Protein AF-A0A2V7X1W4-F1 (afdb_monomer)

Foldseek 3Di:
DDDQAEEALEDVSLVVRLVVCLVPVHAYEYAYPDPVSLVVLPLRYAYDHVPDDPVQSVQLQVQLCVVQPSDNVSSSCSQLVQDQRSNWGAHVSNYTDD

Secondary structure (DSSP, 8-state):
-----EEE-SHHHHHHHHHHHHHHT--EEEE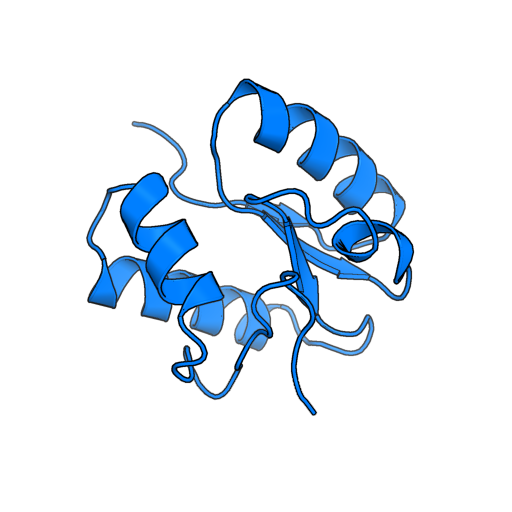-S-THHHHT--TTEEEE-TT--HHHHHHHHHHHHHHH-S-HHHHHHHHTTSS-BTTBEE-TTSBEE-

Solvent-accessible surface area (backbone atoms only — not comparable to full-atom values): 5225 Å² total; per-residue (Å²): 140,77,84,61,60,47,76,24,81,36,62,72,49,30,59,54,47,49,63,48,18,79,74,67,64,30,28,32,43,24,24,27,79,62,67,69,69,32,70,78,50,49,85,42,36,28,41,38,57,57,88,56,54,66,67,60,56,49,43,24,52,49,42,22,35,69,75,42,41,104,35,34,69,45,22,36,48,46,48,41,63,53,50,66,25,73,84,44,28,23,36,83,37,19,41,55,60,131

Nearest PDB structures (foldseek):
  3l4b-assembly1_H  TM=5.401E-01  e=8.045E-01  Thermotoga maritima MSB8
  6acf-assembly1_A  TM=5.128E-01  e=2.882E+00  Geobacillus stearothermophilus 10
  6i8v-assembly1_A-2  TM=4.539E-01  e=2.095E+00  Bacillus subtilis subsp. subtilis str. 168
  7zp9-assembly1_J  TM=4.461E-01  e=3.275E+00  Vibrio alginolyticus

Structure (mmCIF, N/CA/C/O backbone):
data_AF-A0A2V7X1W4-F1
#
_entry.id   AF-A0A2V7X1W4-F1
#
loop_
_atom_site.group_PDB
_atom_site.id
_atom_site.type_symbol
_atom_site.label_atom_id
_atom_site.label_alt_id
_atom_site.label_comp_id
_atom_site.label_asym_id
_atom_site.label_entity_id
_atom_site.label_seq_id
_atom_site.pdbx_PDB_ins_code
_atom_site.Cartn_x
_atom_site.Cartn_y
_atom_site.Cartn_z
_atom_site.occupancy
_atom_site.B_iso_or_equiv
_atom_site.auth_seq_id
_atom_site.auth_comp_id
_atom_site.auth_asym_id
_atom_site.auth_atom_id
_atom_site.pdbx_PDB_model_num
ATOM 1 N N . GLU A 1 1 ? -19.679 -1.373 4.544 1.00 67.25 1 GLU A N 1
ATOM 2 C CA . GLU A 1 1 ? -18.256 -1.778 4.575 1.00 67.25 1 GLU A CA 1
ATOM 3 C C . GLU A 1 1 ? -17.439 -0.837 3.701 1.00 67.25 1 GLU A C 1
ATOM 5 O O . GLU A 1 1 ? -17.960 -0.353 2.701 1.00 67.25 1 GLU A O 1
ATOM 10 N N . HIS A 1 2 ? -16.195 -0.538 4.080 1.00 87.38 2 HIS A N 1
ATOM 11 C CA . HIS A 1 2 ? -15.309 0.358 3.333 1.00 87.38 2 HIS A CA 1
ATOM 12 C C . HIS A 1 2 ? -13.930 -0.285 3.179 1.00 87.38 2 HIS A C 1
ATOM 14 O O . HIS A 1 2 ? -13.373 -0.771 4.159 1.00 87.38 2 HIS A O 1
ATOM 20 N N . ALA A 1 3 ? -13.362 -0.254 1.971 1.00 93.25 3 ALA A N 1
ATOM 21 C CA . ALA A 1 3 ? -12.018 -0.777 1.725 1.00 93.25 3 ALA A CA 1
ATOM 22 C C . ALA A 1 3 ? -10.975 -0.061 2.606 1.00 93.25 3 ALA A C 1
AT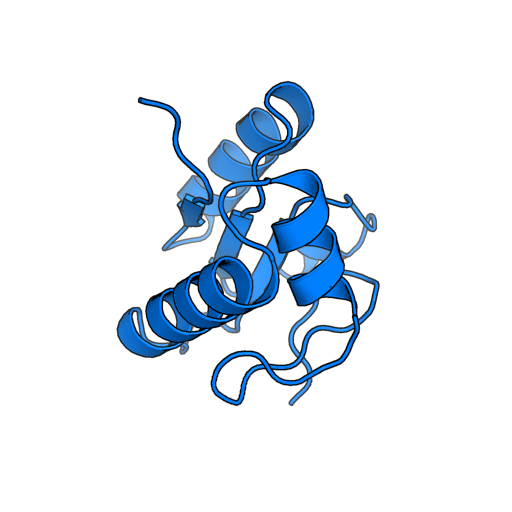OM 24 O O . ALA A 1 3 ? -11.050 1.157 2.773 1.00 93.25 3 ALA A O 1
ATOM 25 N N . LEU A 1 4 ? -10.019 -0.796 3.175 1.00 96.50 4 LEU A N 1
ATOM 26 C CA . LEU A 1 4 ? -8.989 -0.240 4.067 1.00 96.50 4 LEU A CA 1
ATOM 27 C C . LEU A 1 4 ? -7.678 0.085 3.344 1.00 96.50 4 LEU A C 1
ATOM 29 O O . LEU A 1 4 ? -6.982 1.015 3.738 1.00 96.50 4 LEU A O 1
ATOM 33 N N . ALA A 1 5 ? -7.375 -0.655 2.283 1.00 97.06 5 ALA A N 1
ATOM 34 C CA . ALA A 1 5 ? -6.206 -0.492 1.432 1.00 97.06 5 ALA A CA 1
ATOM 35 C C . ALA A 1 5 ? -6.515 -1.042 0.031 1.00 97.06 5 ALA A C 1
ATOM 37 O O . ALA A 1 5 ? -7.516 -1.741 -0.157 1.00 97.06 5 ALA A O 1
ATOM 38 N N . LEU A 1 6 ? -5.656 -0.740 -0.937 1.00 97.31 6 LEU A N 1
ATOM 39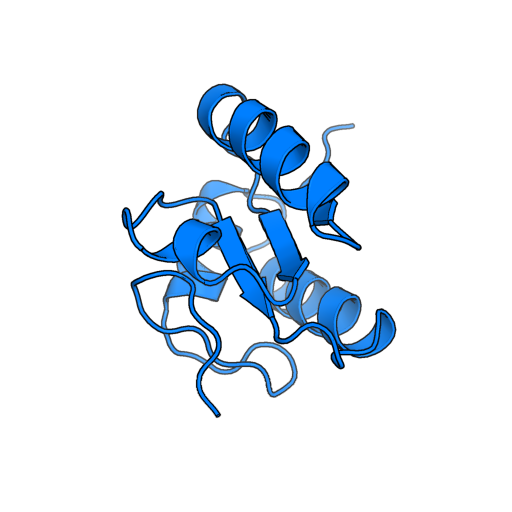 C CA . LEU A 1 6 ? -5.723 -1.280 -2.292 1.00 97.31 6 LEU A CA 1
ATOM 40 C C . LEU A 1 6 ? -4.347 -1.802 -2.712 1.00 97.31 6 LEU A C 1
ATOM 42 O O . LEU A 1 6 ? -3.328 -1.187 -2.406 1.00 97.31 6 LEU A O 1
ATOM 46 N N . ILE A 1 7 ? -4.324 -2.934 -3.416 1.00 98.00 7 ILE A N 1
ATOM 47 C CA . ILE A 1 7 ? -3.104 -3.487 -4.009 1.00 98.00 7 ILE A CA 1
ATOM 48 C C . ILE A 1 7 ? -3.231 -3.382 -5.528 1.00 98.00 7 ILE A C 1
ATOM 50 O O . ILE A 1 7 ? -4.164 -3.941 -6.105 1.00 98.00 7 ILE A O 1
ATOM 54 N N . ALA A 1 8 ? -2.319 -2.648 -6.162 1.00 97.75 8 ALA A N 1
ATOM 55 C CA . ALA A 1 8 ? -2.223 -2.558 -7.617 1.00 97.75 8 ALA A CA 1
ATOM 56 C C . ALA A 1 8 ? -1.136 -3.521 -8.111 1.00 97.75 8 ALA A C 1
ATOM 58 O O . ALA A 1 8 ? -0.046 -3.563 -7.543 1.00 97.75 8 ALA A O 1
ATOM 59 N N . LEU A 1 9 ? -1.447 -4.322 -9.131 1.00 96.56 9 LEU A N 1
ATOM 60 C CA . LEU A 1 9 ? -0.639 -5.491 -9.519 1.00 96.56 9 LEU A CA 1
ATOM 61 C C . LEU A 1 9 ? 0.233 -5.257 -10.751 1.00 96.56 9 LEU A C 1
ATOM 63 O O . LEU A 1 9 ? 1.045 -6.108 -11.098 1.00 96.56 9 LEU A O 1
ATOM 67 N N . ASP A 1 10 ? 0.040 -4.131 -11.429 1.00 92.44 10 ASP A N 1
ATOM 68 C CA . ASP A 1 10 ? 0.809 -3.758 -12.604 1.00 92.44 10 ASP A CA 1
ATOM 69 C C . ASP A 1 10 ? 0.895 -2.235 -12.752 1.00 92.44 10 ASP A C 1
ATOM 71 O O . ASP A 1 10 ? 0.289 -1.456 -12.005 1.00 92.44 10 ASP A O 1
ATOM 75 N N . ARG A 1 11 ? 1.659 -1.788 -13.749 1.00 91.81 11 ARG A N 1
ATOM 76 C CA . ARG A 1 11 ? 1.855 -0.364 -14.013 1.00 91.81 11 ARG A CA 1
ATOM 77 C C . ARG A 1 11 ? 0.543 0.370 -14.353 1.00 91.81 11 ARG A C 1
ATOM 79 O O . ARG A 1 11 ? 0.293 1.390 -13.710 1.00 91.81 11 ARG A O 1
ATOM 86 N N . PRO A 1 12 ? -0.304 -0.081 -15.304 1.00 94.56 12 PRO A N 1
ATOM 87 C CA . PRO A 1 12 ? -1.559 0.613 -15.606 1.00 94.56 12 PRO A CA 1
ATOM 88 C C . PRO A 1 12 ? -2.505 0.730 -14.403 1.00 94.56 12 PRO A C 1
ATOM 90 O O . PRO A 1 12 ? -3.033 1.812 -14.140 1.00 94.56 12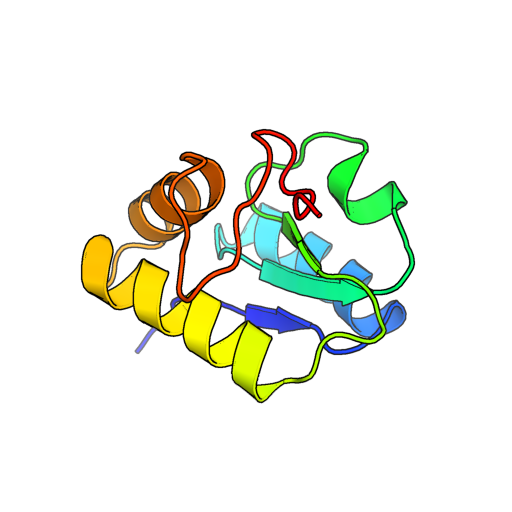 PRO A O 1
ATOM 93 N N . SER A 1 13 ? -2.689 -0.353 -13.641 1.00 95.81 13 SER A N 1
ATOM 94 C CA . SER A 1 13 ? -3.535 -0.352 -12.444 1.00 95.81 13 SER A CA 1
ATOM 95 C C . SER A 1 13 ? -2.979 0.550 -11.346 1.00 95.81 13 SER A C 1
ATOM 97 O O . SER A 1 13 ? -3.766 1.188 -10.654 1.00 95.81 13 SER A O 1
ATOM 99 N N . SER A 1 14 ? -1.654 0.674 -11.223 1.00 96.00 14 SER A N 1
ATOM 100 C CA . SER A 1 14 ? -1.011 1.550 -10.233 1.00 96.00 14 SER A CA 1
ATOM 101 C C . SER A 1 14 ? -1.335 3.026 -10.459 1.00 96.00 14 SER A C 1
ATOM 103 O O . SER A 1 14 ? -1.703 3.719 -9.515 1.00 96.00 14 SER A O 1
ATOM 105 N N . HIS A 1 15 ? -1.285 3.494 -11.710 1.00 94.75 15 HIS A N 1
ATOM 106 C CA . HIS A 1 15 ? -1.638 4.880 -12.053 1.00 94.75 15 HIS A CA 1
ATOM 107 C C . HIS A 1 15 ? -3.125 5.171 -11.811 1.00 94.75 15 HIS A C 1
ATOM 109 O O . HIS A 1 15 ? -3.485 6.225 -11.286 1.00 94.75 15 HIS A O 1
ATOM 115 N N . LEU A 1 16 ? -4.010 4.224 -12.141 1.00 95.56 16 LEU A N 1
ATOM 116 C CA . LEU A 1 16 ? -5.438 4.363 -11.840 1.00 95.56 16 LEU A CA 1
ATOM 117 C C . LEU A 1 16 ? -5.699 4.366 -10.324 1.00 95.56 16 LEU A C 1
ATOM 119 O O . LEU A 1 16 ? -6.462 5.191 -9.818 1.00 95.56 16 LEU A O 1
ATOM 123 N N . ALA A 1 17 ? -5.050 3.459 -9.597 1.00 95.75 17 ALA A N 1
ATOM 124 C CA . ALA A 1 17 ? -5.132 3.358 -8.149 1.00 95.75 17 ALA A CA 1
ATOM 125 C C . ALA A 1 17 ? -4.682 4.647 -7.458 1.00 95.75 17 ALA A C 1
ATOM 127 O O . ALA A 1 17 ? -5.369 5.116 -6.554 1.00 95.75 17 ALA A O 1
ATOM 128 N N . GLU A 1 18 ? -3.582 5.252 -7.909 1.00 93.75 18 GLU A N 1
ATOM 129 C CA . GLU A 1 18 ? -3.083 6.532 -7.407 1.00 93.75 18 GLU A CA 1
ATOM 130 C C . GLU A 1 18 ? -4.142 7.636 -7.537 1.00 93.75 18 GLU A C 1
ATOM 132 O O . GLU A 1 18 ? -4.463 8.312 -6.557 1.00 93.75 18 GLU A O 1
ATOM 137 N N . GLN A 1 19 ? -4.770 7.767 -8.711 1.00 93.56 19 GLN A N 1
ATOM 138 C CA . GLN A 1 19 ? -5.815 8.771 -8.956 1.00 93.56 19 GLN A CA 1
ATOM 139 C C . GLN A 1 19 ? -7.048 8.589 -8.057 1.00 93.56 19 GLN A C 1
ATOM 141 O O . GLN A 1 19 ? -7.676 9.571 -7.647 1.00 93.56 19 GLN A O 1
ATOM 146 N N . ILE A 1 20 ? -7.400 7.343 -7.734 1.00 91.75 20 ILE A N 1
ATOM 147 C CA . ILE A 1 20 ? -8.475 7.022 -6.787 1.00 91.75 20 ILE A CA 1
ATOM 148 C C . ILE A 1 20 ? -8.028 7.333 -5.354 1.00 91.75 20 ILE A C 1
ATOM 150 O O . ILE A 1 20 ? -8.783 7.932 -4.580 1.00 91.75 20 ILE A O 1
ATOM 154 N N . ALA A 1 21 ? -6.801 6.962 -4.992 1.00 92.56 21 ALA A N 1
ATOM 155 C CA . ALA A 1 21 ? -6.245 7.100 -3.652 1.00 92.56 21 ALA A CA 1
ATOM 156 C C . ALA A 1 21 ? -6.160 8.546 -3.190 1.00 92.56 21 ALA A C 1
ATOM 158 O O . ALA A 1 21 ? -6.591 8.860 -2.081 1.00 92.56 21 ALA A O 1
ATOM 159 N N . VAL A 1 22 ? -5.713 9.447 -4.065 1.00 90.38 22 VAL A N 1
ATOM 160 C CA . VAL A 1 22 ? -5.615 10.879 -3.745 1.00 90.38 22 VAL A CA 1
ATOM 161 C C . VAL A 1 22 ? -6.974 11.541 -3.502 1.00 90.38 22 VAL A C 1
ATOM 163 O O . VAL A 1 22 ? -7.035 12.588 -2.866 1.00 90.38 22 VAL A O 1
ATOM 166 N N . LYS A 1 23 ? -8.073 10.938 -3.975 1.00 93.62 23 LYS A N 1
ATOM 167 C CA . LYS A 1 23 ? -9.444 11.440 -3.771 1.00 93.62 23 LYS A CA 1
ATOM 168 C C . LYS A 1 23 ? -10.169 10.756 -2.613 1.00 93.62 23 LYS A C 1
ATOM 170 O O . LYS A 1 23 ? -11.048 11.356 -2.005 1.00 93.62 23 LYS A O 1
ATOM 175 N N . SER A 1 24 ? -9.834 9.497 -2.335 1.00 93.88 24 SER A N 1
ATOM 176 C CA . SER A 1 24 ? -10.538 8.648 -1.361 1.00 93.88 24 SER A CA 1
ATOM 177 C C . SER A 1 24 ? -9.747 8.375 -0.077 1.00 93.88 24 SER A C 1
ATOM 179 O O . SER A 1 24 ? -10.277 7.741 0.842 1.00 93.88 24 SER A O 1
ATOM 181 N N . PHE A 1 25 ? -8.505 8.866 -0.005 1.00 94.44 25 PHE A N 1
ATOM 182 C CA . PHE A 1 25 ? -7.594 8.709 1.129 1.00 94.44 25 PHE A CA 1
ATOM 183 C C . PHE A 1 25 ? -7.411 7.237 1.530 1.00 94.44 25 PHE A C 1
ATOM 185 O O . PHE A 1 25 ? -7.463 6.889 2.711 1.00 94.44 25 PHE A O 1
ATOM 192 N N . ILE A 1 26 ? -7.266 6.353 0.537 1.00 95.88 26 ILE A N 1
ATOM 193 C CA . ILE A 1 26 ? -6.985 4.928 0.737 1.00 95.88 26 ILE A CA 1
ATOM 194 C C . ILE A 1 26 ? -5.507 4.650 0.429 1.00 95.88 26 ILE A C 1
ATOM 196 O O . ILE A 1 26 ? -5.035 5.063 -0.629 1.00 95.88 26 ILE A O 1
ATOM 200 N N . PRO A 1 27 ? -4.753 3.993 1.327 1.00 97.19 27 PRO A N 1
ATOM 201 C CA . PRO A 1 27 ? -3.378 3.609 1.038 1.00 97.19 27 PRO A CA 1
ATOM 202 C C . PRO A 1 27 ? -3.334 2.572 -0.091 1.00 97.19 27 PRO A C 1
ATOM 204 O O . PRO A 1 27 ? -4.087 1.595 -0.083 1.00 97.19 27 PRO A O 1
ATOM 207 N N . VAL A 1 28 ? -2.433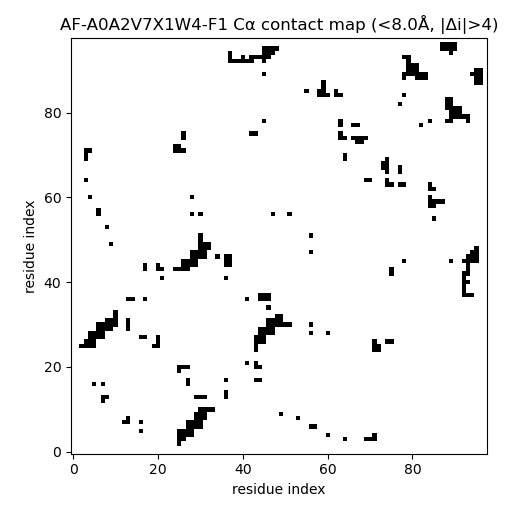 2.790 -1.044 1.00 97.94 28 VAL A N 1
ATOM 208 C CA . VAL A 1 28 ? -2.168 1.913 -2.184 1.00 97.94 28 VAL A CA 1
ATOM 209 C C . VAL A 1 28 ? -0.781 1.316 -2.041 1.00 97.94 28 VAL A C 1
ATOM 211 O O . VAL A 1 28 ? 0.196 2.048 -1.912 1.00 97.94 28 VAL A O 1
ATOM 214 N N . VAL A 1 29 ? -0.698 -0.008 -2.133 1.00 98.12 29 VAL A N 1
ATOM 215 C CA . VAL A 1 29 ? 0.559 -0.733 -2.329 1.00 98.12 29 VAL A CA 1
ATOM 216 C C . VAL A 1 29 ? 0.613 -1.199 -3.782 1.00 98.12 29 VAL A C 1
ATOM 218 O O . VAL A 1 29 ? -0.177 -2.038 -4.206 1.00 98.12 29 VAL A O 1
ATOM 221 N N . ALA A 1 30 ? 1.518 -0.624 -4.563 1.00 98.00 30 ALA A N 1
ATOM 222 C CA . ALA A 1 30 ? 1.683 -0.888 -5.985 1.00 98.00 30 ALA A CA 1
ATOM 223 C C . ALA A 1 30 ? 2.882 -1.807 -6.238 1.00 98.00 30 ALA A C 1
ATOM 225 O O . ALA A 1 30 ? 3.997 -1.490 -5.831 1.00 98.00 30 ALA A O 1
ATOM 226 N N . ILE A 1 31 ? 2.669 -2.913 -6.947 1.00 97.81 31 ILE A N 1
ATOM 227 C CA . ILE A 1 31 ? 3.722 -3.783 -7.480 1.00 97.81 31 ILE A CA 1
ATOM 228 C C . ILE A 1 31 ? 4.017 -3.297 -8.901 1.00 97.81 31 ILE A C 1
ATOM 230 O O . ILE A 1 31 ? 3.228 -3.509 -9.820 1.00 97.81 31 ILE A O 1
ATOM 234 N N . SER A 1 32 ? 5.108 -2.553 -9.081 1.00 96.88 32 SER A N 1
ATOM 235 C CA . SER A 1 32 ? 5.375 -1.856 -10.346 1.00 96.88 32 SER A CA 1
ATOM 236 C C . SER A 1 32 ? 6.845 -1.491 -10.482 1.00 96.88 32 SER A C 1
ATOM 238 O O . SER A 1 32 ? 7.459 -1.090 -9.502 1.00 96.88 32 SER A O 1
ATOM 240 N N . SER A 1 33 ? 7.403 -1.534 -11.694 1.00 95.12 33 SER A N 1
ATOM 241 C CA . SER A 1 33 ? 8.747 -1.016 -12.011 1.00 95.12 33 SE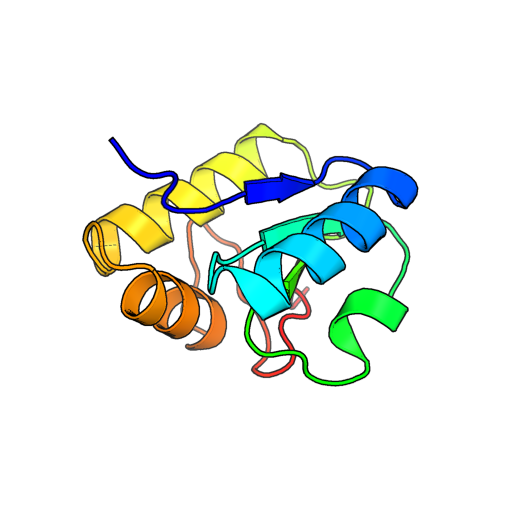R A CA 1
ATOM 242 C C . SER A 1 33 ? 8.778 0.501 -12.208 1.00 95.12 33 SER A C 1
ATOM 244 O O . SER A 1 33 ? 9.841 1.085 -12.404 1.00 95.12 33 SER A O 1
ATOM 246 N N . ASP A 1 34 ? 7.622 1.163 -12.149 1.00 95.69 34 ASP A N 1
ATOM 247 C CA . ASP A 1 34 ? 7.512 2.601 -12.358 1.00 95.69 34 ASP A CA 1
ATOM 248 C C . ASP A 1 34 ? 7.845 3.387 -11.082 1.00 95.69 34 ASP A C 1
ATOM 250 O O . ASP A 1 34 ? 6.993 3.628 -10.227 1.00 95.69 34 ASP A O 1
ATOM 254 N N . HIS A 1 35 ? 9.101 3.810 -10.963 1.00 94.25 35 HIS A N 1
ATOM 255 C CA . HIS A 1 35 ? 9.579 4.650 -9.862 1.00 94.25 35 HIS A CA 1
ATOM 256 C C . HIS A 1 35 ? 8.937 6.051 -9.827 1.00 94.25 35 HIS A C 1
ATOM 258 O O . HIS A 1 35 ? 9.052 6.754 -8.820 1.00 94.25 35 HIS A O 1
ATOM 264 N N . ALA A 1 36 ? 8.245 6.484 -10.891 1.00 94.44 36 ALA A N 1
ATOM 265 C CA . ALA A 1 36 ? 7.566 7.777 -10.886 1.00 94.44 36 ALA A CA 1
ATOM 266 C C . ALA A 1 36 ? 6.436 7.834 -9.843 1.00 94.44 36 ALA A C 1
ATOM 268 O O . ALA A 1 36 ? 6.175 8.911 -9.310 1.00 94.44 36 ALA A O 1
ATOM 269 N N . LEU A 1 37 ? 5.843 6.682 -9.492 1.00 94.00 37 LEU A N 1
ATOM 270 C CA . LEU A 1 37 ? 4.744 6.564 -8.523 1.00 94.00 37 LEU A CA 1
ATOM 271 C C . LEU A 1 37 ? 5.075 7.180 -7.152 1.00 94.00 37 LEU A C 1
ATOM 273 O O . LEU A 1 37 ? 4.197 7.709 -6.487 1.00 94.00 37 LEU A O 1
ATOM 277 N N . THR A 1 38 ? 6.334 7.133 -6.718 1.00 95.00 38 THR A N 1
ATOM 278 C CA . THR A 1 38 ? 6.787 7.625 -5.400 1.00 95.00 38 THR A CA 1
ATOM 279 C C . THR A 1 38 ? 7.656 8.883 -5.504 1.00 95.00 38 THR A C 1
ATOM 281 O O . THR A 1 38 ? 8.009 9.484 -4.490 1.00 95.00 38 THR A O 1
ATOM 284 N N . SER A 1 39 ? 7.977 9.336 -6.722 1.00 92.00 39 SER A N 1
ATOM 285 C CA . SER A 1 39 ? 8.899 10.459 -6.966 1.00 92.00 39 SER A CA 1
ATOM 286 C C . SER A 1 39 ? 8.340 11.820 -6.531 1.00 92.00 39 SER A C 1
ATOM 288 O O . SER A 1 39 ? 9.098 12.737 -6.224 1.00 92.00 39 SER A O 1
ATOM 290 N N . THR A 1 40 ? 7.015 11.965 -6.491 1.00 88.44 40 THR A N 1
ATOM 291 C CA . THR A 1 40 ? 6.316 13.200 -6.097 1.00 88.44 40 THR A CA 1
ATOM 292 C C . THR A 1 40 ? 5.885 13.210 -4.627 1.00 88.44 40 THR A C 1
ATOM 294 O O . THR A 1 40 ? 5.236 14.161 -4.193 1.00 88.44 40 THR A O 1
ATOM 297 N N . ASN A 1 41 ? 6.257 12.188 -3.842 1.00 88.00 41 ASN A N 1
ATOM 298 C CA . ASN A 1 41 ? 5.905 12.040 -2.424 1.00 88.00 41 ASN A CA 1
ATOM 299 C C . ASN A 1 41 ? 4.394 12.108 -2.141 1.00 88.00 41 ASN A C 1
ATOM 301 O O . ASN A 1 41 ? 3.963 12.678 -1.134 1.00 88.00 41 ASN A O 1
ATOM 305 N N . ILE A 1 42 ? 3.570 11.530 -3.019 1.00 89.75 42 ILE A N 1
ATOM 306 C CA . ILE A 1 42 ? 2.131 11.433 -2.772 1.00 89.75 42 ILE A CA 1
ATOM 307 C C . ILE A 1 42 ? 1.903 10.576 -1.510 1.00 89.75 42 ILE A C 1
ATOM 309 O O . ILE A 1 42 ? 2.342 9.431 -1.463 1.00 89.75 42 ILE A O 1
ATOM 313 N N . PRO A 1 43 ? 1.203 11.069 -0.469 1.00 89.06 43 PRO A N 1
ATOM 314 C CA . PRO A 1 43 ? 1.202 10.411 0.846 1.00 89.06 43 PRO A CA 1
ATOM 315 C C . PRO A 1 43 ? 0.582 9.009 0.917 1.00 89.06 43 PRO A C 1
ATOM 317 O O . PRO A 1 43 ? 0.707 8.353 1.953 1.00 89.06 43 PRO A O 1
ATOM 320 N N . TRP A 1 44 ? -0.150 8.599 -0.120 1.00 95.50 44 TRP A N 1
ATOM 321 C CA . TRP A 1 44 ? -1.014 7.415 -0.137 1.00 95.50 44 TRP A CA 1
ATOM 322 C C . TRP A 1 44 ? -0.516 6.300 -1.054 1.00 95.50 44 TRP A C 1
ATOM 324 O O . TRP A 1 44 ? -1.192 5.282 -1.149 1.00 95.50 44 TRP A O 1
ATOM 334 N N . ILE A 1 45 ? 0.625 6.475 -1.720 1.00 96.94 45 ILE A N 1
ATOM 335 C CA . ILE A 1 45 ? 1.175 5.492 -2.654 1.00 96.94 45 ILE A CA 1
ATOM 336 C C . ILE A 1 45 ? 2.480 4.920 -2.104 1.00 96.94 45 ILE A C 1
ATOM 338 O O . ILE A 1 45 ? 3.377 5.649 -1.689 1.00 96.94 45 ILE A O 1
ATOM 342 N N . PHE A 1 46 ? 2.559 3.594 -2.084 1.00 97.62 46 PHE A N 1
ATOM 343 C CA . PHE A 1 46 ? 3.712 2.829 -1.634 1.00 97.62 46 PHE A CA 1
ATOM 344 C C . PHE A 1 46 ? 4.092 1.850 -2.738 1.00 97.62 46 PHE A C 1
ATOM 346 O O . PHE A 1 46 ? 3.236 1.111 -3.221 1.00 97.62 46 PHE A O 1
ATOM 353 N N . ARG A 1 47 ? 5.354 1.841 -3.163 1.00 97.62 47 ARG A N 1
ATOM 354 C CA . ARG A 1 47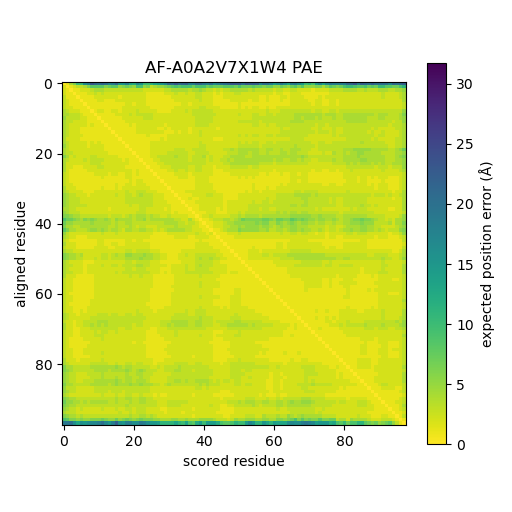 ? 5.807 1.036 -4.299 1.00 97.62 47 ARG A CA 1
ATOM 355 C C . ARG A 1 47 ? 6.670 -0.125 -3.832 1.00 97.62 47 ARG A C 1
ATOM 357 O O . ARG A 1 47 ? 7.670 0.059 -3.143 1.00 97.62 47 ARG A O 1
ATOM 364 N N . LEU A 1 48 ? 6.285 -1.316 -4.260 1.00 97.81 48 LEU A N 1
ATOM 365 C CA . LEU A 1 48 ? 7.076 -2.534 -4.228 1.00 97.81 48 LEU A CA 1
ATOM 366 C C . LEU A 1 48 ? 7.693 -2.782 -5.619 1.00 97.81 48 LEU A C 1
ATOM 368 O O . LEU A 1 48 ? 7.068 -2.445 -6.631 1.00 97.81 48 LEU A O 1
ATOM 372 N N . PRO A 1 49 ? 8.888 -3.396 -5.700 1.00 96.00 49 PRO A N 1
ATOM 373 C CA . PRO A 1 49 ? 9.462 -3.861 -6.964 1.00 96.00 49 PRO A CA 1
ATOM 374 C C . PRO A 1 49 ? 8.505 -4.778 -7.741 1.00 96.00 49 PRO A C 1
ATOM 376 O O . PRO A 1 49 ? 7.756 -5.536 -7.127 1.00 96.00 49 PRO A O 1
ATOM 379 N N . ASP A 1 50 ? 8.554 -4.759 -9.074 1.00 95.12 50 ASP A N 1
ATOM 380 C CA . ASP A 1 50 ? 7.666 -5.535 -9.960 1.00 95.12 50 ASP A CA 1
ATOM 381 C C . ASP A 1 50 ? 7.842 -7.057 -9.874 1.00 95.12 50 ASP A C 1
ATOM 383 O O . ASP A 1 50 ? 6.935 -7.804 -10.228 1.00 95.12 50 ASP A O 1
ATOM 387 N N . ASN A 1 51 ? 8.969 -7.528 -9.345 1.00 94.44 51 ASN A N 1
ATOM 388 C CA . ASN A 1 51 ? 9.187 -8.935 -9.014 1.00 94.44 51 ASN A CA 1
ATOM 389 C C . ASN A 1 51 ? 8.631 -9.341 -7.633 1.00 94.44 51 ASN A C 1
ATOM 391 O O . ASN A 1 51 ? 8.864 -10.464 -7.182 1.00 94.44 51 ASN A O 1
ATOM 395 N N . THR A 1 52 ? 7.927 -8.447 -6.932 1.00 96.62 52 THR A N 1
ATOM 396 C CA . THR A 1 52 ? 7.315 -8.766 -5.638 1.00 96.62 52 THR A CA 1
ATOM 397 C C . THR A 1 52 ? 6.078 -9.631 -5.836 1.00 96.62 52 THR A C 1
ATOM 399 O O . THR A 1 52 ? 5.152 -9.256 -6.550 1.00 96.62 52 THR A O 1
ATOM 402 N N . HIS A 1 53 ? 6.032 -10.781 -5.166 1.00 96.12 53 HIS A N 1
ATOM 403 C CA . HIS A 1 53 ? 4.854 -11.641 -5.177 1.00 96.12 53 HIS A CA 1
ATOM 404 C C . HIS A 1 53 ? 3.681 -11.019 -4.396 1.00 96.12 53 HIS A C 1
ATOM 406 O O . HIS A 1 53 ? 3.865 -10.281 -3.422 1.00 96.12 53 HIS A O 1
ATOM 412 N N . LEU A 1 54 ? 2.456 -11.341 -4.824 1.00 96.81 54 LEU A N 1
ATOM 413 C CA . LEU A 1 54 ? 1.219 -10.821 -4.234 1.00 96.81 54 LEU A CA 1
ATOM 414 C C . LEU A 1 54 ? 1.071 -11.167 -2.746 1.00 96.81 54 LEU A C 1
ATOM 416 O O . LEU A 1 54 ? 0.595 -10.342 -1.973 1.00 96.81 54 LEU A O 1
ATOM 420 N N . ASP A 1 55 ? 1.481 -12.361 -2.330 1.00 97.56 55 ASP A N 1
ATOM 421 C CA . ASP A 1 55 ? 1.439 -12.801 -0.932 1.00 97.56 55 ASP A CA 1
ATOM 422 C C . ASP A 1 55 ? 2.260 -11.880 -0.017 1.00 97.56 55 ASP A C 1
ATOM 424 O O . ASP A 1 55 ? 1.784 -11.490 1.049 1.00 97.56 55 ASP A O 1
ATOM 428 N N . LYS A 1 56 ? 3.439 -11.438 -0.467 1.00 97.19 56 LYS A N 1
ATOM 429 C CA . LYS A 1 56 ? 4.270 -10.472 0.259 1.00 97.19 56 LYS A CA 1
ATOM 430 C C . LYS A 1 56 ? 3.602 -9.098 0.352 1.00 97.19 56 LYS A C 1
ATOM 432 O O . LYS A 1 56 ? 3.616 -8.485 1.420 1.00 97.19 56 LYS A O 1
ATOM 437 N N . ALA A 1 57 ? 2.996 -8.619 -0.735 1.00 97.81 57 ALA A N 1
ATOM 438 C CA . ALA A 1 57 ? 2.257 -7.354 -0.728 1.00 97.81 57 ALA A CA 1
ATOM 439 C C . ALA A 1 57 ? 1.036 -7.413 0.206 1.00 97.81 57 ALA A C 1
ATOM 441 O O . ALA A 1 57 ? 0.804 -6.493 0.990 1.00 97.81 57 ALA A O 1
ATOM 442 N N . LEU A 1 58 ? 0.292 -8.521 0.173 1.00 98.25 58 LEU A N 1
ATOM 443 C CA . LEU A 1 58 ? -0.853 -8.755 1.044 1.00 98.25 58 LEU A CA 1
ATOM 444 C C . LEU A 1 58 ? -0.434 -8.832 2.515 1.00 98.25 58 LEU A C 1
ATOM 446 O O . LEU A 1 58 ? -1.034 -8.154 3.343 1.00 98.25 58 LEU A O 1
ATOM 450 N N . ALA A 1 59 ? 0.614 -9.592 2.841 1.00 98.31 59 ALA A N 1
ATOM 451 C CA . ALA A 1 59 ? 1.136 -9.694 4.203 1.00 98.31 59 ALA A CA 1
ATOM 452 C C . ALA A 1 59 ? 1.574 -8.328 4.752 1.00 98.31 59 ALA A C 1
ATOM 454 O O . ALA A 1 59 ? 1.305 -8.008 5.908 1.00 98.31 59 ALA A O 1
ATOM 455 N N . CYS A 1 60 ? 2.194 -7.494 3.914 1.00 98.12 60 CYS A N 1
ATOM 456 C CA . CYS A 1 60 ? 2.566 -6.129 4.272 1.00 98.12 60 CYS A CA 1
ATOM 457 C C . CYS A 1 60 ? 1.340 -5.273 4.635 1.00 98.12 60 CYS A C 1
ATOM 459 O O . CYS A 1 60 ? 1.319 -4.628 5.685 1.00 98.12 60 CYS A O 1
ATOM 461 N N . VAL A 1 61 ? 0.297 -5.304 3.799 1.00 98.06 61 VAL A N 1
ATOM 462 C CA . VAL A 1 61 ? -0.954 -4.573 4.047 1.00 98.06 61 VAL A CA 1
ATOM 463 C C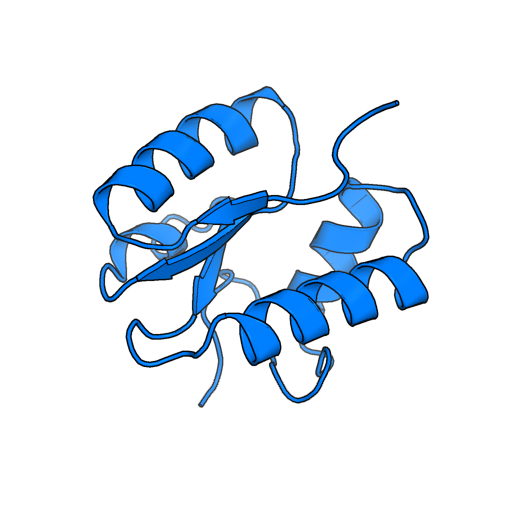 . VAL A 1 61 ? -1.663 -5.085 5.301 1.00 98.06 61 VAL A C 1
ATOM 465 O O . VAL A 1 61 ? -2.112 -4.277 6.112 1.00 98.06 61 VAL A O 1
ATOM 468 N N . LEU A 1 62 ? -1.742 -6.405 5.488 1.00 98.38 62 LEU A N 1
ATOM 469 C CA . LEU A 1 62 ? -2.367 -7.012 6.664 1.00 98.38 62 LEU A CA 1
ATOM 470 C C . LEU A 1 62 ? -1.634 -6.627 7.951 1.00 98.38 62 LEU A C 1
ATOM 472 O O . LEU A 1 62 ? -2.285 -6.173 8.885 1.00 98.38 62 LEU A O 1
ATOM 476 N N . ALA A 1 63 ? -0.300 -6.688 7.973 1.00 98.31 63 ALA A N 1
ATOM 477 C CA . ALA A 1 63 ? 0.491 -6.261 9.129 1.00 98.31 63 ALA A CA 1
ATOM 478 C C . ALA A 1 63 ? 0.254 -4.780 9.482 1.00 98.31 63 ALA A C 1
ATOM 480 O O . ALA A 1 63 ? 0.137 -4.422 10.653 1.00 98.31 63 ALA A O 1
ATOM 481 N N . ALA A 1 64 ? 0.124 -3.910 8.475 1.00 98.12 64 ALA A N 1
ATOM 482 C CA . ALA A 1 64 ? -0.194 -2.504 8.708 1.00 98.12 64 ALA A CA 1
ATOM 483 C C . ALA A 1 64 ? -1.615 -2.303 9.266 1.00 98.12 64 ALA A C 1
ATOM 485 O O . ALA A 1 64 ? -1.817 -1.422 10.100 1.00 98.12 64 ALA A O 1
ATOM 486 N N . ILE A 1 65 ? -2.589 -3.109 8.827 1.00 97.94 65 ILE A N 1
ATOM 487 C CA . ILE A 1 65 ? -3.962 -3.108 9.360 1.00 97.94 65 ILE A CA 1
ATOM 488 C C . ILE A 1 65 ? -3.997 -3.643 10.795 1.00 97.94 65 ILE A C 1
ATOM 490 O O . ILE A 1 65 ? -4.707 -3.079 11.623 1.00 97.94 65 ILE A O 1
ATOM 494 N N . GLU A 1 66 ? -3.238 -4.691 11.106 1.00 98.06 66 GLU A N 1
ATOM 495 C CA . GLU A 1 66 ? -3.141 -5.253 12.458 1.00 98.06 66 GLU A CA 1
ATOM 496 C C . GLU A 1 66 ? -2.551 -4.244 13.452 1.00 98.06 66 GLU A C 1
ATOM 498 O O . GLU A 1 66 ? -3.106 -4.058 14.532 1.00 98.06 66 GLU A O 1
ATOM 503 N N . GLU A 1 67 ? -1.484 -3.535 13.068 1.00 97.62 67 GLU A N 1
ATOM 504 C CA . GLU A 1 67 ? -0.862 -2.490 13.899 1.00 97.62 67 GLU A CA 1
ATOM 505 C C . GLU A 1 67 ? -1.786 -1.272 14.084 1.00 97.62 67 GLU A C 1
ATOM 507 O O . GLU A 1 67 ? -1.883 -0.709 15.173 1.00 97.62 67 GLU A O 1
ATOM 512 N N . ALA A 1 68 ? -2.446 -0.819 13.014 1.00 97.50 68 ALA A N 1
ATOM 513 C CA . ALA A 1 68 ? -3.156 0.461 13.003 1.00 97.50 68 ALA A CA 1
ATOM 514 C C . ALA A 1 68 ? -4.662 0.362 13.303 1.00 97.50 68 ALA A C 1
ATOM 516 O O . ALA A 1 68 ? -5.315 1.382 13.550 1.00 97.50 68 ALA A O 1
ATOM 517 N N . GLY A 1 69 ? -5.233 -0.840 13.230 1.00 96.50 69 GLY A N 1
ATOM 518 C CA . GLY A 1 69 ? -6.675 -1.056 13.191 1.00 96.50 69 GLY A CA 1
ATOM 519 C C . GLY A 1 69 ? -7.326 -0.565 11.884 1.00 96.50 69 GLY A C 1
ATOM 520 O O . GLY A 1 69 ? -6.646 -0.157 10.938 1.00 96.50 69 GLY A O 1
ATOM 521 N N . PRO A 1 70 ? -8.672 -0.565 11.801 1.00 95.44 70 PRO A N 1
ATOM 522 C CA . PRO A 1 70 ? -9.423 -0.213 10.591 1.00 95.44 70 PRO A CA 1
ATOM 523 C C . PRO A 1 70 ? -9.487 1.310 10.345 1.00 95.44 70 PRO A C 1
ATOM 525 O O . PRO A 1 70 ? -10.558 1.887 10.162 1.00 95.44 70 PRO A O 1
ATOM 528 N N . ASN A 1 71 ? -8.335 1.985 10.338 1.00 96.56 71 ASN A N 1
ATOM 529 C CA . ASN A 1 71 ? -8.202 3.422 10.115 1.00 96.56 71 ASN A CA 1
ATOM 530 C C . ASN A 1 71 ? -7.179 3.697 9.005 1.00 96.56 71 ASN A C 1
ATOM 532 O O . ASN A 1 71 ? -5.979 3.543 9.200 1.00 96.56 71 ASN A O 1
ATOM 536 N N . ARG A 1 72 ? -7.647 4.163 7.841 1.00 96.50 72 ARG A N 1
ATOM 537 C CA . ARG A 1 72 ? -6.805 4.388 6.649 1.00 96.50 72 ARG A CA 1
ATOM 538 C C . ARG A 1 72 ? -5.633 5.336 6.896 1.00 96.50 72 ARG A C 1
ATOM 540 O O . ARG A 1 72 ? -4.529 5.075 6.427 1.00 96.50 72 ARG A O 1
ATOM 547 N N . SER A 1 73 ? -5.854 6.417 7.642 1.00 96.62 73 SER A N 1
ATOM 548 C CA . SER A 1 73 ? -4.802 7.386 7.968 1.00 96.62 73 SER A CA 1
ATOM 549 C C . SER A 1 73 ? -3.735 6.777 8.874 1.00 96.62 73 SER A C 1
ATOM 551 O O . SER A 1 73 ? -2.547 7.034 8.674 1.00 96.62 73 SER A O 1
ATOM 553 N N . ALA A 1 74 ? -4.148 5.946 9.834 1.00 97.44 74 ALA A N 1
ATOM 554 C CA . ALA A 1 74 ? -3.234 5.221 10.708 1.00 97.44 74 ALA A CA 1
ATOM 555 C C . ALA A 1 74 ? -2.487 4.107 9.952 1.00 97.44 74 ALA A C 1
ATOM 557 O O . ALA A 1 74 ? -1.275 3.995 10.106 1.00 97.44 74 ALA A O 1
ATOM 558 N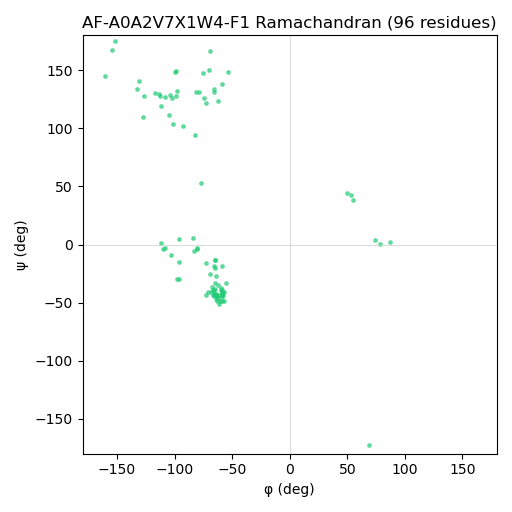 N . ILE A 1 75 ? -3.157 3.364 9.063 1.00 97.81 75 ILE A N 1
ATOM 559 C CA . ILE A 1 75 ? -2.533 2.353 8.188 1.00 97.81 75 ILE A CA 1
ATOM 560 C C . ILE A 1 75 ? -1.454 3.007 7.317 1.00 97.81 75 ILE A C 1
ATOM 562 O O . ILE A 1 75 ? -0.313 2.554 7.284 1.00 97.81 75 ILE A O 1
ATOM 566 N N . ARG A 1 76 ? -1.781 4.130 6.665 1.00 96.88 76 ARG A N 1
ATOM 567 C CA . ARG A 1 76 ? -0.828 4.931 5.882 1.00 96.88 76 ARG A CA 1
ATOM 568 C C . ARG A 1 76 ? 0.357 5.400 6.729 1.00 96.88 76 ARG A C 1
ATOM 570 O O . ARG A 1 76 ? 1.496 5.342 6.275 1.00 96.88 76 ARG A O 1
ATOM 577 N N . ALA A 1 77 ? 0.105 5.871 7.951 1.00 96.88 77 ALA A N 1
ATOM 578 C CA . ALA A 1 77 ? 1.169 6.278 8.866 1.00 96.88 77 ALA A CA 1
ATOM 579 C C . ALA A 1 77 ? 2.061 5.097 9.279 1.00 96.88 77 ALA A C 1
ATOM 581 O O . ALA A 1 77 ? 3.275 5.266 9.349 1.00 96.88 77 ALA A O 1
ATOM 582 N N . SER A 1 78 ? 1.480 3.913 9.491 1.00 96.94 78 SER A N 1
ATOM 583 C CA . SER A 1 78 ? 2.212 2.682 9.796 1.00 96.94 78 SER A CA 1
ATOM 584 C C . SER A 1 78 ? 3.131 2.278 8.641 1.00 96.94 78 SER A C 1
ATOM 586 O O . SER A 1 78 ? 4.334 2.117 8.844 1.00 96.94 78 SER A O 1
ATOM 588 N N . LEU A 1 79 ? 2.613 2.254 7.408 1.00 97.25 79 LEU A N 1
ATOM 589 C CA . LEU A 1 79 ? 3.404 1.976 6.202 1.00 97.25 79 LEU A CA 1
ATOM 590 C C . LEU A 1 79 ? 4.553 2.984 6.015 1.00 97.25 79 LEU A C 1
ATOM 592 O O . LEU A 1 79 ? 5.674 2.591 5.710 1.00 97.25 79 LEU A O 1
ATOM 596 N N . ALA A 1 80 ? 4.309 4.277 6.256 1.00 96.44 80 ALA A N 1
ATOM 597 C CA . ALA A 1 80 ? 5.314 5.338 6.121 1.00 96.44 80 ALA A CA 1
ATOM 598 C C . ALA A 1 80 ? 6.273 5.468 7.323 1.00 96.44 80 ALA A C 1
ATOM 600 O O . ALA A 1 80 ? 7.167 6.315 7.305 1.00 96.44 80 ALA A O 1
ATOM 601 N N . SER A 1 81 ? 6.090 4.674 8.383 1.00 95.31 81 SER A N 1
ATOM 602 C CA . SER A 1 81 ? 6.824 4.833 9.649 1.00 95.31 81 SER A CA 1
ATOM 603 C C . SER A 1 81 ? 8.294 4.413 9.575 1.00 95.31 81 SER A C 1
ATOM 605 O O . SER A 1 81 ? 9.069 4.723 10.479 1.00 95.31 81 SER A O 1
ATOM 607 N N . GLY A 1 82 ? 8.683 3.674 8.532 1.00 94.44 82 GLY A N 1
ATOM 608 C CA . GLY A 1 82 ? 9.989 3.023 8.447 1.00 94.44 82 GLY A CA 1
ATOM 609 C C . GLY A 1 82 ? 10.126 1.785 9.340 1.00 94.44 82 GLY A C 1
ATOM 610 O O . GLY A 1 82 ? 11.208 1.200 9.383 1.00 94.44 82 GLY A O 1
ATOM 611 N N . LYS A 1 83 ? 9.059 1.364 10.035 1.00 95.25 83 LYS A N 1
ATOM 612 C CA . LYS A 1 83 ? 8.993 0.049 10.682 1.00 95.25 83 LYS A CA 1
ATOM 613 C C . LYS A 1 83 ? 8.758 -1.047 9.627 1.00 95.25 83 LYS A C 1
ATOM 615 O O . LYS A 1 83 ? 8.048 -0.803 8.650 1.00 95.25 83 LYS A O 1
ATOM 620 N N . PRO A 1 84 ? 9.292 -2.261 9.828 1.00 96.19 84 PRO A N 1
ATOM 621 C CA . PRO A 1 84 ? 9.042 -3.379 8.926 1.00 96.19 84 PRO A CA 1
ATOM 622 C C . PRO A 1 84 ? 7.611 -3.917 9.076 1.00 96.19 84 PRO A C 1
ATOM 624 O O . PRO A 1 84 ? 7.232 -4.393 10.142 1.00 96.19 84 PRO A O 1
ATOM 627 N N . MET A 1 85 ? 6.846 -3.912 7.986 1.00 96.75 85 MET A N 1
ATOM 628 C CA . MET A 1 85 ? 5.523 -4.528 7.850 1.00 96.75 85 MET A CA 1
ATOM 629 C C . MET A 1 85 ? 5.672 -5.858 7.108 1.00 96.75 85 MET A C 1
ATOM 631 O O . MET A 1 85 ? 5.919 -5.872 5.900 1.00 96.75 85 MET A O 1
ATOM 635 N N . ALA A 1 86 ? 5.599 -6.978 7.834 1.00 95.62 86 ALA A N 1
ATOM 636 C CA . ALA A 1 86 ? 5.866 -8.321 7.298 1.00 95.62 86 ALA A CA 1
ATOM 637 C C . ALA A 1 86 ? 7.195 -8.406 6.506 1.00 95.62 86 ALA A C 1
ATOM 639 O O . ALA A 1 86 ? 7.262 -8.936 5.398 1.00 95.62 86 ALA A O 1
ATOM 640 N N . GLY A 1 87 ? 8.261 -7.809 7.053 1.00 94.69 87 GLY A N 1
ATOM 641 C CA . GLY A 1 87 ? 9.590 -7.775 6.426 1.00 94.69 87 GLY A CA 1
ATOM 642 C C . GLY A 1 87 ? 9.758 -6.746 5.300 1.00 94.69 87 GLY A C 1
ATOM 643 O O . GLY A 1 87 ? 10.847 -6.636 4.746 1.00 94.69 87 GLY A O 1
ATOM 644 N N . THR A 1 88 ? 8.724 -5.967 4.972 1.00 96.69 88 THR A N 1
ATOM 645 C CA . THR A 1 88 ? 8.807 -4.849 4.020 1.00 96.69 88 THR A CA 1
ATOM 646 C C . THR A 1 88 ? 8.946 -3.537 4.776 1.00 96.69 88 THR A C 1
ATOM 648 O O . THR A 1 88 ? 8.126 -3.234 5.635 1.00 96.69 88 THR A O 1
ATOM 651 N N . THR A 1 89 ? 9.945 -2.727 4.439 1.00 97.50 89 THR A N 1
ATOM 652 C CA . THR A 1 89 ? 10.101 -1.380 5.001 1.00 97.50 89 THR A CA 1
ATOM 653 C C . THR A 1 89 ? 9.980 -0.357 3.886 1.00 97.50 89 THR A C 1
ATOM 655 O O . THR A 1 89 ? 10.672 -0.483 2.881 1.00 97.50 89 THR A O 1
ATOM 658 N N . PHE A 1 90 ? 9.161 0.677 4.065 1.00 97.25 90 PHE A N 1
ATOM 659 C CA . PHE A 1 90 ? 9.116 1.802 3.133 1.00 97.25 90 PHE A CA 1
ATOM 660 C C . PHE A 1 90 ? 9.946 2.977 3.647 1.00 97.25 90 PHE A C 1
ATOM 662 O O . PHE A 1 90 ? 10.095 3.205 4.851 1.00 97.25 90 PHE A O 1
ATOM 669 N N . SER A 1 91 ? 10.504 3.739 2.716 1.00 94.50 91 SER A N 1
ATOM 670 C CA . SER A 1 91 ? 10.990 5.082 2.980 1.00 94.50 91 SER A CA 1
ATOM 671 C C . SER A 1 91 ? 9.802 6.024 3.255 1.00 94.50 91 SER A C 1
ATOM 673 O O . SER A 1 91 ? 8.657 5.711 2.914 1.00 94.50 91 SER A O 1
ATOM 675 N N . PRO A 1 92 ? 10.057 7.235 3.782 1.00 88.94 92 PRO A N 1
ATOM 676 C CA . PRO A 1 92 ? 9.020 8.259 3.903 1.00 88.94 92 PRO A CA 1
ATOM 677 C C . PRO A 1 92 ? 8.373 8.669 2.568 1.00 88.94 92 PRO A C 1
ATOM 679 O O . PRO A 1 92 ? 7.289 9.243 2.582 1.00 88.94 92 PRO A O 1
ATOM 682 N N . THR A 1 93 ? 9.019 8.383 1.430 1.00 92.12 93 THR A N 1
ATOM 683 C CA . THR A 1 93 ? 8.502 8.669 0.078 1.00 92.12 93 THR A CA 1
ATOM 684 C C . THR A 1 93 ? 7.545 7.586 -0.430 1.00 92.12 93 THR A C 1
ATOM 686 O O . THR A 1 93 ? 6.983 7.726 -1.510 1.00 92.12 93 THR A O 1
ATOM 689 N N . GLY A 1 94 ? 7.381 6.493 0.325 1.00 95.12 94 GLY A N 1
ATOM 690 C CA . GLY A 1 94 ? 6.599 5.322 -0.070 1.00 95.12 94 GLY A CA 1
ATOM 691 C C . GLY A 1 94 ? 7.396 4.288 -0.865 1.00 95.12 94 GLY A C 1
ATOM 692 O O . GLY A 1 94 ? 6.853 3.266 -1.265 1.00 95.12 94 GLY A O 1
ATOM 693 N N . GLU A 1 95 ? 8.688 4.513 -1.087 1.00 97.00 95 GLU A N 1
ATOM 694 C CA . GLU A 1 95 ? 9.543 3.595 -1.835 1.00 97.00 95 GLU A CA 1
ATOM 695 C C . GLU A 1 95 ? 10.030 2.441 -0.949 1.00 97.00 95 GLU A C 1
ATOM 697 O O . GLU A 1 95 ? 10.512 2.684 0.160 1.00 97.00 95 GLU A O 1
ATOM 702 N N . ALA A 1 96 ? 9.923 1.188 -1.398 1.00 96.06 96 ALA A N 1
ATOM 703 C CA . ALA A 1 96 ? 10.414 0.057 -0.614 1.00 96.06 96 ALA A CA 1
ATOM 704 C C . ALA A 1 96 ? 11.943 0.114 -0.472 1.00 96.06 96 ALA A C 1
ATOM 706 O O . ALA A 1 96 ? 12.675 0.271 -1.450 1.00 96.06 96 ALA A O 1
ATOM 707 N N . ARG A 1 97 ? 12.436 -0.038 0.758 1.00 89.88 97 ARG A N 1
ATOM 708 C CA . ARG A 1 97 ? 13.864 -0.197 1.040 1.00 89.88 97 ARG A CA 1
ATOM 709 C C . ARG A 1 97 ? 14.274 -1.638 0.739 1.00 89.88 97 ARG A C 1
ATOM 711 O O . ARG A 1 97 ? 13.588 -2.566 1.171 1.00 89.88 97 ARG A O 1
ATOM 718 N N . GLN A 1 98 ? 15.365 -1.787 -0.011 1.00 65.50 98 GLN A N 1
ATOM 719 C CA . GLN A 1 98 ? 16.059 -3.063 -0.200 1.00 65.50 98 GLN A CA 1
ATOM 720 C C . GLN A 1 98 ? 16.869 -3.419 1.044 1.00 65.50 98 GLN A C 1
ATOM 722 O O . GLN A 1 98 ? 17.430 -2.480 1.657 1.00 65.50 98 GLN A O 1
#

Mean predicted aligned error: 2.5 Å

Sequence (98 aa):
EHALALIALDRPSSHLAEQIAVKSFIPVVAISSDHALTSTNIPWIFRLPDNTHLDKALACVLAAIEEAGPNRSAIRASLASGKPMAGTTFSPTGEARQ

pLDDT: mean 94.91, std 4.85, range [65.5, 98.38]

Radius of gyration: 11.63 Å; Cα contacts (8 Å, |Δi|>4): 192; chains: 1; bounding box: 34×26×30 Å